Protein AF-A0A103E7W9-F1 (afdb_monomer)

Nearest PDB structures (foldseek):
  5zwy-assembly1_A  TM=8.961E-01  e=3.793E+00  Leishmania donovani BPK282A1
  3vay-assembly1_B  TM=4.815E-01  e=5.311E+00  Pseudomonas syringae pv. tomato str. DC3000

pLDDT: mean 91.3, std 6.42, range [56.91, 97.12]

Secondary structure (DSSP, 8-state):
--HHHHHHHHHHHHHHHHHHHPPTTHHHHHHHHHHTT-TTS-HHHHHHHHHHHHHHHHTT--HHHHHHHHHHHHHHH--

Organism: NCBI:txid1503053

Foldseek 3Di:
DDLVVVLVVCVVCVVVLLVPQQDDCQVVVVVVCVVVPPVVDDPSLSSSLNSQLRVVVVVVDDNVRSNVSSVVSSVVVVD

Radius of gyration: 12.45 Å; Cα contacts (8 Å, |Δi|>4): 56; chains: 1; bounding box: 28×26×31 Å

Sequence (79 aa):
MDRTDLLKRIRRDGSGIVDQFLPFGARAELDGVLRDGHHEIDASAWLMFVSIRALLRNDGMASCESDHEASQIMALLNT

Structure (mmCIF, N/CA/C/O backbone):
data_AF-A0A103E7W9-F1
#
_entry.id   AF-A0A103E7W9-F1
#
loop_
_atom_site.group_PDB
_atom_site.id
_atom_site.type_symbol
_atom_site.label_atom_id
_atom_site.label_alt_id
_atom_site.label_comp_id
_atom_site.label_asym_id
_atom_site.label_entity_id
_atom_site.label_seq_id
_atom_site.pdbx_PDB_ins_code
_atom_site.Cartn_x
_atom_site.Cartn_y
_atom_site.Cartn_z
_atom_site.occupancy
_atom_site.B_iso_or_equiv
_atom_site.auth_seq_id
_atom_site.auth_comp_id
_atom_site.auth_asym_id
_atom_site.auth_atom_id
_atom_site.pdbx_PDB_model_num
ATOM 1 N N . MET A 1 1 ? -2.959 6.368 -11.496 1.00 79.06 1 MET A N 1
ATOM 2 C CA . MET A 1 1 ? -4.014 6.690 -10.503 1.00 79.06 1 MET A CA 1
ATOM 3 C C . MET A 1 1 ? -3.530 7.823 -9.610 1.00 79.06 1 MET A C 1
ATOM 5 O O . MET A 1 1 ? -2.328 7.888 -9.387 1.00 79.06 1 MET A O 1
ATOM 9 N N . ASP A 1 2 ? -4.399 8.720 -9.133 1.00 87.81 2 ASP A N 1
ATOM 10 C CA . ASP A 1 2 ? -3.972 9.753 -8.178 1.00 87.81 2 ASP A CA 1
ATOM 11 C C . ASP A 1 2 ? -4.037 9.259 -6.719 1.00 87.81 2 ASP A C 1
ATOM 13 O O . ASP A 1 2 ? -4.694 8.264 -6.394 1.00 87.81 2 ASP A O 1
ATOM 17 N N . ARG A 1 3 ? -3.322 9.951 -5.828 1.00 91.69 3 ARG A N 1
ATOM 18 C CA . ARG A 1 3 ? -3.224 9.608 -4.402 1.00 91.69 3 ARG A CA 1
ATOM 19 C C . ARG A 1 3 ? -4.576 9.597 -3.695 1.00 91.69 3 ARG A C 1
ATOM 21 O O . ARG A 1 3 ? -4.824 8.743 -2.846 1.00 91.69 3 ARG A O 1
ATOM 28 N N . THR A 1 4 ? -5.433 10.565 -4.004 1.00 91.69 4 THR A N 1
ATOM 29 C CA . THR A 1 4 ? -6.727 10.735 -3.336 1.00 91.69 4 THR A CA 1
ATOM 30 C C . THR A 1 4 ? -7.649 9.567 -3.662 1.00 91.69 4 THR A C 1
ATOM 32 O O . THR A 1 4 ? -8.324 9.041 -2.774 1.00 91.69 4 THR A O 1
ATOM 35 N N . ASP A 1 5 ? -7.650 9.130 -4.916 1.00 90.69 5 ASP A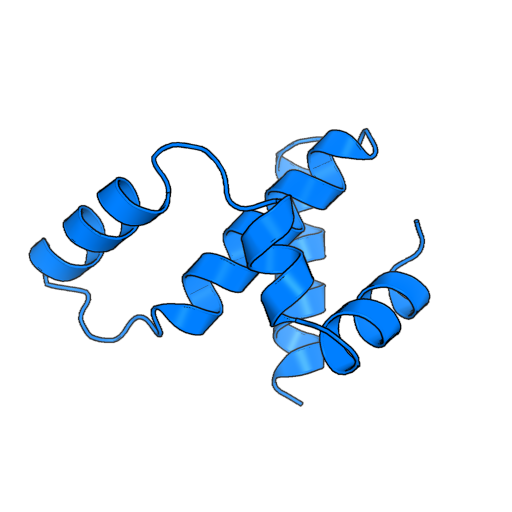 N 1
ATOM 36 C CA . ASP A 1 5 ? -8.415 7.978 -5.374 1.00 90.69 5 ASP A CA 1
ATOM 37 C C . ASP A 1 5 ? -7.906 6.680 -4.750 1.00 90.69 5 ASP A C 1
ATOM 39 O O . ASP A 1 5 ? -8.705 5.866 -4.274 1.00 90.69 5 ASP A O 1
ATOM 43 N N . LEU A 1 6 ? -6.584 6.514 -4.658 1.00 91.56 6 LEU A N 1
ATOM 44 C CA . LEU A 1 6 ? -5.985 5.359 -3.997 1.00 91.56 6 LEU A CA 1
ATOM 45 C C . LEU A 1 6 ? -6.316 5.327 -2.496 1.00 91.56 6 LEU A C 1
ATOM 47 O O . LEU A 1 6 ? -6.727 4.286 -1.986 1.00 91.56 6 LEU A O 1
ATOM 51 N N . LEU A 1 7 ? -6.251 6.464 -1.797 1.00 93.19 7 LEU A N 1
ATOM 52 C CA . LEU A 1 7 ? -6.659 6.568 -0.391 1.00 93.19 7 LEU A CA 1
ATOM 53 C C . LEU A 1 7 ? -8.135 6.213 -0.188 1.00 93.19 7 LEU A C 1
ATOM 55 O O . LEU A 1 7 ? -8.468 5.463 0.730 1.00 93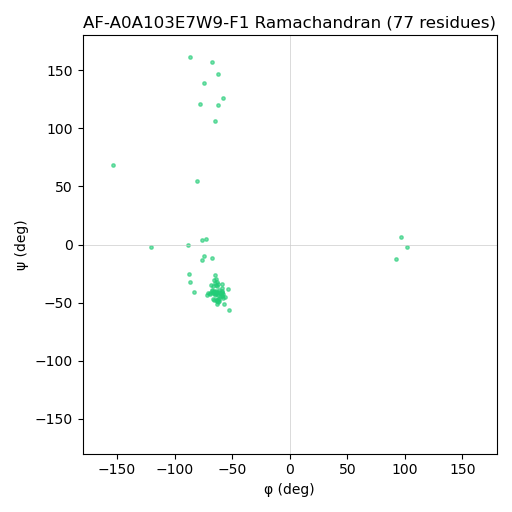.19 7 LEU A O 1
ATOM 59 N N . LYS A 1 8 ? -9.032 6.715 -1.047 1.00 93.62 8 LYS A N 1
ATOM 60 C CA . LYS A 1 8 ? -10.458 6.351 -1.004 1.00 93.62 8 LYS A CA 1
ATOM 61 C C . LYS A 1 8 ? -10.653 4.853 -1.215 1.00 93.62 8 LYS A C 1
ATOM 63 O O . LYS A 1 8 ? -11.464 4.243 -0.520 1.00 93.62 8 LYS A O 1
ATOM 68 N N . ARG A 1 9 ? -9.911 4.259 -2.152 1.00 92.81 9 ARG A N 1
ATOM 69 C CA . ARG A 1 9 ? -9.966 2.822 -2.429 1.00 92.81 9 ARG A CA 1
ATOM 70 C C . ARG A 1 9 ? -9.482 2.002 -1.235 1.00 92.81 9 ARG A C 1
ATOM 72 O O . ARG A 1 9 ? -10.200 1.100 -0.826 1.00 92.81 9 ARG A O 1
ATOM 79 N N . ILE A 1 10 ? -8.342 2.349 -0.636 1.00 92.19 10 ILE A N 1
ATOM 80 C CA . ILE A 1 10 ? -7.795 1.643 0.535 1.00 92.19 10 ILE A CA 1
ATOM 81 C C . ILE A 1 10 ? -8.733 1.766 1.741 1.00 92.19 10 ILE A C 1
ATOM 83 O O . ILE A 1 10 ? -8.997 0.779 2.419 1.00 92.19 10 ILE A O 1
ATOM 87 N N . ARG A 1 11 ? -9.304 2.951 1.987 1.00 92.50 11 ARG A N 1
ATOM 88 C CA . ARG A 1 11 ? -10.280 3.148 3.074 1.00 92.50 11 ARG A CA 1
ATOM 89 C C . ARG A 1 11 ? -11.564 2.342 2.873 1.00 92.50 11 ARG A C 1
ATOM 91 O O . ARG A 1 11 ? -12.210 1.981 3.850 1.00 92.50 11 ARG A O 1
ATOM 98 N N . ARG A 1 12 ? -11.947 2.082 1.621 1.00 93.94 12 ARG A N 1
ATOM 99 C CA . ARG A 1 12 ? -13.134 1.290 1.278 1.00 93.94 12 ARG A CA 1
ATOM 100 C C . ARG A 1 12 ? -12.869 -0.216 1.318 1.00 93.94 12 ARG A C 1
ATOM 102 O O . ARG A 1 12 ? -13.747 -0.954 1.747 1.00 93.94 12 ARG A O 1
ATOM 109 N N . ASP A 1 13 ? -11.716 -0.656 0.821 1.00 93.38 13 ASP A N 1
ATOM 110 C CA . ASP A 1 13 ? -11.360 -2.069 0.652 1.00 93.38 13 ASP A CA 1
ATOM 111 C C . ASP A 1 13 ? -9.834 -2.267 0.684 1.00 93.38 13 ASP A C 1
ATOM 113 O O . ASP A 1 13 ? -9.182 -2.558 -0.321 1.00 93.38 13 ASP A O 1
ATOM 117 N N . GLY A 1 14 ? -9.240 -2.060 1.859 1.00 90.69 14 GLY A N 1
ATOM 118 C CA . GLY A 1 14 ? -7.805 -2.252 2.061 1.00 90.69 14 GLY A CA 1
ATOM 119 C C . GLY A 1 14 ? -7.385 -3.719 1.936 1.00 90.69 14 GLY A C 1
ATOM 120 O O . GLY A 1 14 ? -6.334 -4.008 1.370 1.00 90.69 14 GLY A O 1
ATOM 121 N N . SER A 1 15 ? -8.224 -4.658 2.386 1.00 93.25 15 SER A N 1
ATOM 122 C CA . SER A 1 15 ? -7.980 -6.095 2.211 1.00 93.25 15 SER A CA 1
ATOM 123 C C . SER A 1 15 ? -7.864 -6.476 0.738 1.00 93.25 15 SER A C 1
ATOM 125 O O . SER A 1 15 ? -6.912 -7.155 0.367 1.00 93.25 15 SER A O 1
ATOM 127 N N . GLY A 1 16 ? -8.750 -5.963 -0.122 1.00 94.62 16 GLY A N 1
ATOM 128 C CA . GLY A 1 16 ? -8.701 -6.233 -1.555 1.00 94.62 16 GLY A CA 1
ATOM 129 C C . GLY A 1 16 ? -7.453 -5.675 -2.241 1.00 94.62 16 GLY A C 1
ATOM 130 O O . GLY A 1 16 ? -7.012 -6.239 -3.240 1.00 94.62 16 GLY A O 1
ATOM 131 N N . ILE A 1 17 ? -6.839 -4.609 -1.708 1.00 94.81 17 ILE A N 1
ATOM 132 C CA . ILE A 1 17 ? -5.530 -4.136 -2.188 1.00 94.81 17 ILE A CA 1
ATOM 133 C C . ILE A 1 17 ? -4.442 -5.161 -1.876 1.00 94.81 17 ILE A C 1
ATOM 135 O O . ILE A 1 17 ? -3.660 -5.501 -2.761 1.00 94.81 17 ILE A O 1
ATOM 139 N N . VAL A 1 18 ? -4.404 -5.679 -0.648 1.00 95.50 18 VAL A N 1
ATOM 140 C CA . VAL A 1 18 ? -3.428 -6.709 -0.272 1.00 95.50 18 VAL A CA 1
ATOM 141 C C . VAL A 1 18 ? -3.653 -7.977 -1.093 1.00 95.50 18 VAL A C 1
ATOM 143 O O . VAL A 1 18 ? -2.720 -8.478 -1.708 1.00 95.50 18 VAL A O 1
ATOM 146 N N . ASP A 1 19 ? -4.887 -8.458 -1.201 1.00 95.19 19 ASP A N 1
ATOM 147 C CA . ASP A 1 19 ? -5.183 -9.697 -1.927 1.00 95.19 19 ASP A CA 1
ATOM 148 C C . ASP A 1 19 ? -4.830 -9.623 -3.422 1.00 95.19 19 ASP A C 1
ATOM 150 O O . ASP A 1 19 ? -4.412 -10.621 -4.008 1.00 95.19 19 ASP A O 1
ATOM 154 N N . GLN A 1 20 ? -4.974 -8.451 -4.050 1.00 95.12 20 GLN A N 1
ATOM 155 C CA . GLN A 1 20 ? -4.704 -8.271 -5.483 1.00 95.12 20 GLN A CA 1
ATOM 156 C C . GLN A 1 20 ? -3.243 -7.951 -5.803 1.00 95.12 20 GLN A C 1
ATOM 158 O O . GLN A 1 20 ? -2.773 -8.306 -6.884 1.00 95.12 20 GLN A O 1
ATOM 163 N N . PHE A 1 21 ? -2.540 -7.243 -4.914 1.00 96.00 21 PHE A N 1
ATOM 164 C CA . PHE A 1 21 ? -1.238 -6.648 -5.236 1.00 96.00 21 PHE A CA 1
ATOM 165 C C . PHE A 1 21 ? -0.090 -7.135 -4.358 1.00 96.00 21 PHE A C 1
ATOM 167 O O . PHE A 1 21 ? 1.049 -6.734 -4.602 1.00 96.00 21 PHE A O 1
ATOM 174 N N . LEU A 1 22 ? -0.338 -8.003 -3.374 1.00 96.75 22 LEU A N 1
ATOM 175 C CA . LEU A 1 22 ? 0.730 -8.559 -2.554 1.00 96.75 22 LEU A CA 1
ATOM 176 C C . LEU A 1 22 ? 1.704 -9.377 -3.424 1.00 96.75 22 LEU A C 1
ATOM 178 O O . LEU A 1 22 ? 1.297 -10.374 -4.028 1.00 96.75 22 LEU A O 1
ATOM 182 N N . PRO A 1 23 ? 2.997 -9.004 -3.481 1.00 95.69 23 PRO A N 1
ATOM 183 C CA . PRO A 1 23 ? 3.966 -9.727 -4.292 1.00 95.69 23 PRO A CA 1
ATOM 184 C C . PRO A 1 23 ? 4.138 -11.180 -3.849 1.00 95.69 23 PRO A C 1
ATOM 186 O O .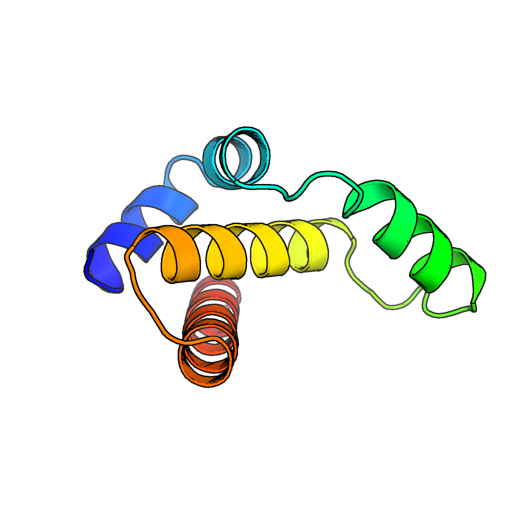 PRO A 1 23 ? 4.115 -11.502 -2.656 1.00 95.69 23 PRO A O 1
ATOM 189 N N . PHE A 1 24 ? 4.396 -12.058 -4.819 1.00 93.75 24 PHE A N 1
ATOM 190 C CA . PHE A 1 24 ? 4.763 -13.440 -4.533 1.00 93.75 24 PHE A CA 1
ATOM 191 C C . PHE A 1 24 ? 6.017 -13.478 -3.646 1.00 93.75 24 PHE A C 1
ATOM 193 O O . PHE A 1 24 ? 7.033 -12.868 -3.971 1.00 93.75 24 PHE A O 1
ATOM 200 N N . GLY A 1 25 ? 5.933 -14.180 -2.514 1.00 93.06 25 GLY A N 1
ATOM 201 C CA . GLY A 1 25 ? 7.020 -14.285 -1.536 1.00 93.06 25 GLY A CA 1
ATOM 202 C C . GLY A 1 25 ? 6.997 -13.247 -0.409 1.00 93.06 25 GLY A C 1
ATOM 203 O O . GLY A 1 25 ? 7.655 -13.474 0.600 1.00 93.06 25 GLY A O 1
ATOM 204 N N . ALA A 1 26 ? 6.184 -12.187 -0.489 1.00 93.94 26 ALA A N 1
ATOM 205 C CA . ALA A 1 26 ? 6.154 -11.138 0.537 1.00 93.94 26 ALA A CA 1
ATOM 206 C C . ALA A 1 26 ? 5.799 -11.672 1.941 1.00 93.94 26 ALA A C 1
ATOM 208 O O . ALA A 1 26 ? 6.344 -11.220 2.940 1.00 93.94 26 ALA A O 1
ATOM 209 N N . ARG A 1 27 ? 4.934 -12.690 2.037 1.00 93.56 27 ARG A N 1
ATOM 210 C CA . ARG A 1 27 ? 4.638 -13.343 3.327 1.00 93.56 27 ARG A CA 1
ATOM 211 C C . ARG A 1 27 ? 5.831 -14.117 3.888 1.00 93.56 27 ARG A C 1
ATOM 213 O O . ARG A 1 27 ? 6.064 -14.073 5.085 1.00 93.56 27 ARG A O 1
ATOM 220 N N . ALA A 1 28 ? 6.587 -14.797 3.027 1.00 93.62 28 ALA A N 1
ATOM 221 C CA . ALA A 1 28 ? 7.788 -15.514 3.449 1.00 93.62 28 ALA A CA 1
ATOM 222 C C . ALA A 1 28 ? 8.895 -14.540 3.885 1.00 93.62 28 ALA A C 1
ATOM 224 O O . ALA A 1 28 ? 9.623 -14.821 4.833 1.00 93.62 28 ALA A O 1
ATOM 225 N N . GLU A 1 29 ? 8.991 -13.383 3.225 1.00 93.00 29 GLU A N 1
ATOM 226 C CA . GLU A 1 29 ? 9.879 -12.290 3.628 1.00 93.00 29 GLU A CA 1
ATOM 227 C C . GLU A 1 29 ? 9.484 -11.733 5.001 1.00 93.00 29 GLU A C 1
ATOM 229 O O . GLU A 1 29 ? 10.331 -11.648 5.887 1.00 93.00 29 GLU A O 1
ATOM 234 N N . LEU A 1 30 ? 8.195 -11.444 5.215 1.00 92.69 30 LEU A N 1
ATOM 235 C CA . LEU A 1 30 ? 7.685 -10.991 6.509 1.00 92.69 30 LEU A CA 1
ATOM 236 C C . LEU A 1 30 ? 7.960 -12.007 7.625 1.00 92.69 30 LEU A C 1
ATOM 238 O O . LEU A 1 30 ? 8.419 -11.624 8.698 1.00 92.69 30 LEU A O 1
ATOM 242 N N . ASP A 1 31 ? 7.735 -13.296 7.370 1.00 90.88 31 ASP A N 1
ATOM 243 C CA . ASP A 1 31 ? 8.053 -14.359 8.327 1.00 90.88 31 ASP A CA 1
ATOM 244 C C . ASP A 1 31 ? 9.545 -14.374 8.692 1.00 90.88 31 ASP A C 1
ATOM 246 O O . ASP A 1 31 ? 9.886 -14.630 9.846 1.00 90.88 31 ASP A O 1
ATOM 250 N N . GLY A 1 32 ? 10.435 -14.101 7.732 1.00 88.88 32 GLY A N 1
ATOM 251 C CA . GLY A 1 32 ? 11.869 -13.940 7.983 1.00 88.88 32 GLY A CA 1
ATOM 252 C C . GLY A 1 32 ? 12.157 -12.754 8.901 1.00 88.88 32 GLY A C 1
ATOM 253 O O . GLY A 1 32 ? 12.784 -12.920 9.942 1.00 88.88 32 GLY A O 1
ATOM 254 N N . VAL A 1 33 ? 11.604 -11.584 8.576 1.00 85.75 33 VAL A N 1
ATOM 255 C CA . VAL A 1 33 ? 11.775 -10.354 9.366 1.00 85.75 33 VAL A CA 1
ATOM 256 C C . VAL A 1 33 ? 11.289 -10.527 10.810 1.00 85.75 33 VAL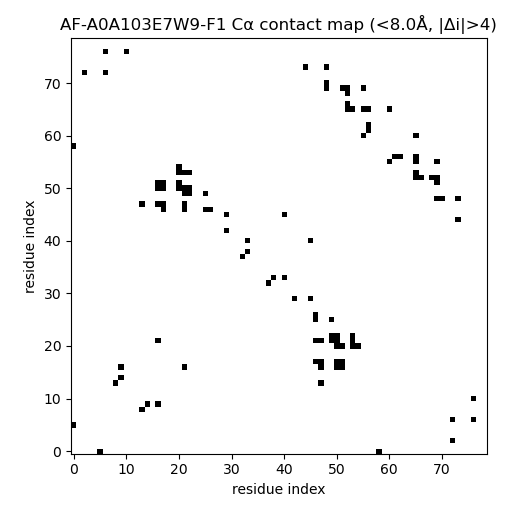 A C 1
ATOM 258 O O . VAL A 1 33 ? 11.961 -10.103 11.752 1.00 85.75 33 VAL A O 1
ATOM 261 N N . LEU A 1 34 ? 10.137 -11.174 11.005 1.00 87.81 34 LEU A N 1
ATOM 262 C CA . LEU A 1 34 ? 9.605 -11.451 12.340 1.00 87.81 34 LEU A CA 1
ATOM 263 C C . LEU A 1 34 ? 10.507 -12.429 13.114 1.00 87.81 34 LEU A C 1
ATOM 265 O O . LEU A 1 34 ? 10.770 -12.212 14.297 1.00 87.81 34 LEU A O 1
ATOM 269 N N . ARG A 1 35 ? 11.030 -13.474 12.452 1.00 86.50 35 ARG A N 1
ATOM 270 C CA . ARG A 1 35 ? 11.969 -14.440 13.059 1.00 86.50 35 ARG A CA 1
ATOM 271 C C . ARG A 1 35 ? 13.296 -13.809 13.461 1.00 86.50 35 ARG A C 1
ATOM 273 O O . ARG A 1 35 ? 13.851 -14.210 14.481 1.00 86.50 35 ARG A O 1
ATOM 280 N N . ASP A 1 36 ? 13.759 -12.812 12.716 1.00 85.62 36 ASP A N 1
ATOM 281 C CA . ASP A 1 36 ? 14.996 -12.076 13.002 1.00 85.62 36 ASP A CA 1
ATOM 282 C C . ASP A 1 36 ? 14.871 -11.131 14.214 1.00 85.62 36 ASP A C 1
ATOM 284 O O . ASP A 1 36 ? 15.812 -10.424 14.569 1.00 85.62 36 ASP A O 1
ATOM 288 N N . GLY A 1 37 ? 13.727 -11.149 14.907 1.00 74.81 37 GLY A N 1
ATOM 289 C CA . GLY A 1 37 ? 13.536 -10.469 16.183 1.00 74.81 37 GLY A CA 1
ATOM 290 C C . GLY A 1 37 ? 12.773 -9.153 16.081 1.00 74.81 37 GLY A C 1
ATOM 291 O O . GLY A 1 37 ? 12.463 -8.569 17.119 1.00 74.81 37 GLY A O 1
ATOM 292 N N . HIS A 1 38 ? 12.385 -8.718 14.879 1.00 78.81 38 HIS A N 1
ATOM 293 C CA . HIS A 1 38 ? 11.646 -7.473 14.648 1.00 78.81 38 HIS A CA 1
ATOM 294 C C . HIS A 1 38 ? 10.137 -7.612 14.914 1.00 78.81 38 HIS A C 1
ATOM 296 O O . HIS A 1 38 ? 9.299 -7.284 14.078 1.00 78.81 38 HIS A O 1
ATOM 302 N N . HIS A 1 39 ? 9.781 -8.075 16.112 1.00 71.31 39 HIS A N 1
ATOM 303 C CA . HIS A 1 39 ? 8.391 -8.288 16.537 1.00 71.31 39 HIS A CA 1
ATOM 304 C C . HIS A 1 39 ? 7.587 -6.985 16.685 1.00 71.31 39 HIS A C 1
ATOM 306 O O . HIS A 1 39 ? 6.370 -7.029 16.831 1.00 71.31 39 HIS A O 1
ATOM 312 N N . GLU A 1 40 ? 8.256 -5.831 16.650 1.00 79.06 40 GLU A N 1
ATOM 313 C CA . GLU A 1 40 ? 7.621 -4.510 16.694 1.00 79.06 40 GLU A CA 1
ATOM 314 C C . GLU A 1 40 ? 6.947 -4.125 15.368 1.00 79.06 40 GLU A C 1
ATOM 316 O O . GLU A 1 40 ? 6.225 -3.131 15.307 1.00 79.06 40 GLU A O 1
ATOM 321 N N . ILE A 1 41 ? 7.170 -4.892 14.297 1.00 81.50 41 ILE A N 1
ATOM 322 C CA . ILE A 1 41 ? 6.565 -4.612 12.998 1.00 81.50 41 ILE A CA 1
ATOM 323 C C . ILE A 1 41 ? 5.110 -5.074 13.000 1.00 81.50 41 ILE A C 1
ATOM 325 O O . ILE A 1 41 ? 4.807 -6.260 13.132 1.00 81.50 41 ILE A O 1
ATOM 329 N N . ASP A 1 42 ? 4.204 -4.128 12.759 1.00 89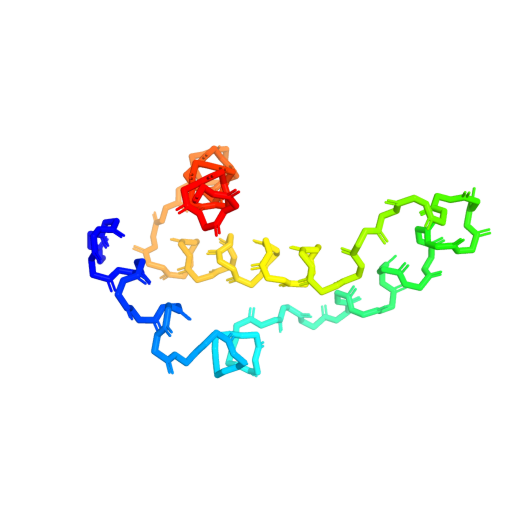.94 42 ASP A N 1
ATOM 330 C CA . ASP A 1 42 ? 2.825 -4.443 12.409 1.00 89.94 42 ASP A CA 1
ATOM 331 C C . ASP A 1 42 ? 2.800 -5.160 11.049 1.00 89.94 42 ASP A C 1
ATOM 333 O O . ASP A 1 42 ? 2.990 -4.561 9.986 1.00 89.94 42 ASP A O 1
ATOM 337 N N . ALA A 1 43 ? 2.558 -6.471 11.100 1.00 91.25 43 ALA A N 1
ATOM 338 C CA . ALA A 1 43 ? 2.454 -7.345 9.939 1.00 91.25 43 ALA A CA 1
ATOM 339 C C . ALA A 1 43 ? 1.428 -6.844 8.911 1.00 91.25 43 ALA A C 1
ATOM 341 O O . ALA A 1 43 ? 1.661 -6.927 7.705 1.00 91.25 43 ALA A O 1
ATOM 342 N N . SER A 1 44 ? 0.298 -6.303 9.370 1.00 91.06 44 SER A N 1
ATOM 343 C CA . SER A 1 44 ? -0.756 -5.808 8.486 1.00 91.06 44 SER A CA 1
ATOM 344 C C . SER A 1 44 ? -0.331 -4.523 7.775 1.00 91.06 44 SER A C 1
ATOM 346 O O . SER A 1 44 ? -0.515 -4.403 6.560 1.00 91.06 44 SER A O 1
ATOM 348 N N . ALA A 1 45 ? 0.327 -3.611 8.495 1.00 92.69 45 ALA A N 1
ATOM 349 C CA . ALA A 1 45 ? 0.868 -2.382 7.928 1.00 92.69 45 ALA A CA 1
ATOM 350 C C . ALA A 1 45 ? 1.989 -2.678 6.924 1.00 92.69 45 ALA A C 1
ATOM 352 O O . ALA A 1 45 ? 2.038 -2.068 5.854 1.00 92.69 45 ALA A O 1
ATOM 353 N N . TRP A 1 46 ? 2.850 -3.654 7.227 1.00 94.00 46 TRP A N 1
ATOM 354 C CA . TRP A 1 46 ? 3.906 -4.086 6.318 1.00 94.00 46 TRP A CA 1
ATOM 355 C C . TRP A 1 46 ? 3.327 -4.648 5.016 1.00 94.00 46 TRP A C 1
ATOM 357 O O . TRP A 1 46 ? 3.709 -4.199 3.936 1.00 94.00 46 TRP A O 1
ATOM 367 N N . LEU A 1 47 ? 2.350 -5.564 5.104 1.00 95.50 47 LEU A N 1
ATOM 368 C CA . LEU A 1 47 ? 1.685 -6.151 3.933 1.00 95.50 47 LEU A CA 1
ATOM 369 C C . LEU A 1 47 ? 0.961 -5.092 3.094 1.00 95.50 47 LEU A C 1
ATOM 371 O O . LEU A 1 47 ? 1.033 -5.125 1.863 1.00 95.50 47 LEU A O 1
ATOM 375 N N . MET A 1 48 ? 0.300 -4.132 3.743 1.00 95.81 48 MET A N 1
ATOM 376 C CA . MET A 1 48 ? -0.337 -3.004 3.065 1.00 95.81 48 MET A CA 1
ATOM 377 C C . MET A 1 48 ? 0.693 -2.161 2.309 1.00 95.81 48 MET A C 1
ATOM 379 O O . MET A 1 48 ? 0.519 -1.896 1.119 1.00 95.81 48 MET A O 1
ATOM 383 N N . PHE A 1 49 ? 1.802 -1.806 2.962 1.00 95.75 49 PHE A N 1
ATOM 384 C CA . PHE A 1 49 ? 2.879 -1.026 2.359 1.00 95.75 49 PHE A CA 1
ATOM 385 C C . PHE A 1 49 ? 3.450 -1.703 1.106 1.00 95.75 49 PHE A C 1
ATOM 387 O O . PHE A 1 49 ? 3.508 -1.078 0.044 1.00 95.75 49 PHE A O 1
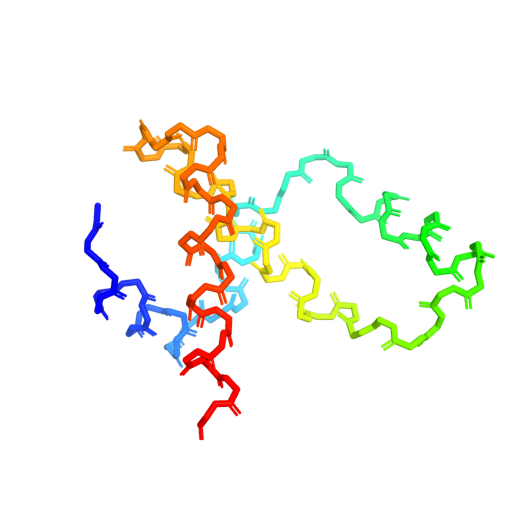ATOM 394 N N . VAL A 1 50 ? 3.829 -2.986 1.186 1.00 96.25 50 VAL A N 1
ATOM 395 C CA . VAL A 1 50 ? 4.402 -3.683 0.020 1.00 96.25 50 VAL A CA 1
ATOM 396 C C . VAL A 1 50 ? 3.393 -3.849 -1.116 1.00 96.25 50 VAL A C 1
ATOM 398 O O . VAL A 1 50 ? 3.796 -3.803 -2.279 1.00 96.25 50 VAL A O 1
ATOM 401 N N . SER A 1 51 ? 2.101 -3.973 -0.801 1.00 97.12 51 SER A N 1
ATOM 402 C CA . SER A 1 51 ? 1.028 -4.077 -1.798 1.00 97.12 51 SER A CA 1
ATOM 403 C C . SER A 1 51 ? 0.781 -2.743 -2.509 1.00 97.12 51 SER A C 1
ATOM 405 O O . SER A 1 51 ? 0.688 -2.707 -3.734 1.00 97.12 51 SER A O 1
ATOM 407 N N . ILE A 1 52 ? 0.758 -1.625 -1.773 1.00 95.94 52 ILE A N 1
ATOM 408 C CA . ILE A 1 52 ? 0.652 -0.274 -2.351 1.00 95.94 52 ILE A CA 1
ATOM 409 C C . ILE A 1 52 ? 1.860 0.017 -3.242 1.00 95.94 52 ILE A C 1
ATOM 411 O O . ILE A 1 52 ? 1.702 0.455 -4.380 1.00 95.94 52 ILE A O 1
ATOM 415 N N . ARG A 1 53 ? 3.068 -0.279 -2.756 1.00 95.50 53 ARG A N 1
ATOM 416 C CA . ARG A 1 53 ? 4.310 -0.129 -3.522 1.00 95.50 53 ARG A CA 1
ATOM 417 C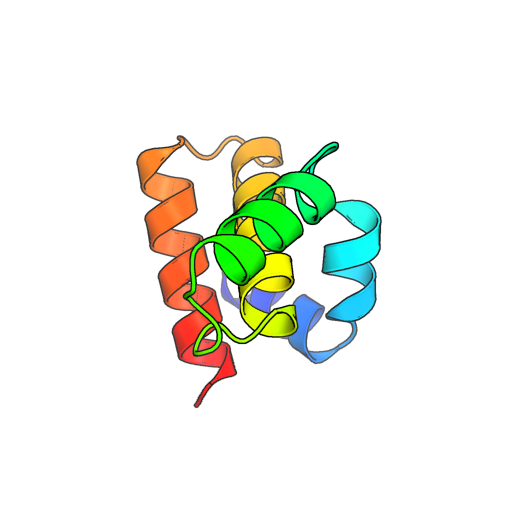 C . ARG A 1 53 ? 4.264 -0.918 -4.833 1.00 95.50 53 ARG A C 1
ATOM 419 O O . ARG A 1 53 ? 4.633 -0.389 -5.877 1.00 95.50 53 ARG A O 1
ATOM 426 N N . ALA A 1 54 ? 3.803 -2.168 -4.796 1.00 95.94 54 ALA A N 1
ATOM 427 C CA . ALA A 1 54 ? 3.670 -3.007 -5.986 1.00 95.94 54 ALA A CA 1
ATOM 428 C C . ALA A 1 54 ? 2.626 -2.462 -6.972 1.00 95.94 54 ALA A C 1
ATOM 430 O O . ALA A 1 54 ? 2.894 -2.390 -8.168 1.00 95.94 54 ALA A O 1
ATOM 431 N N . LEU A 1 55 ? 1.473 -2.012 -6.472 1.00 95.31 55 LEU A N 1
ATOM 432 C CA . LEU A 1 55 ? 0.442 -1.353 -7.274 1.00 95.31 55 LEU A CA 1
ATOM 433 C C . LEU A 1 55 ? 0.978 -0.100 -7.981 1.00 95.31 55 LEU A C 1
ATOM 435 O O . LEU A 1 55 ? 0.765 0.055 -9.178 1.00 95.31 55 LEU A O 1
ATOM 439 N N . LEU A 1 56 ? 1.721 0.757 -7.278 1.00 94.88 56 LEU A N 1
ATOM 440 C CA . LEU A 1 56 ? 2.295 1.975 -7.859 1.00 94.88 56 LEU A CA 1
ATOM 441 C C . LEU A 1 56 ? 3.322 1.655 -8.953 1.00 94.88 56 LEU A C 1
ATOM 443 O O . LEU A 1 56 ? 3.332 2.297 -10.002 1.00 94.88 56 LEU A O 1
ATOM 447 N N . ARG A 1 57 ? 4.151 0.626 -8.742 1.00 94.50 57 ARG A N 1
ATOM 448 C CA . ARG A 1 57 ? 5.092 0.137 -9.762 1.00 94.50 57 ARG A CA 1
ATOM 449 C C . ARG A 1 57 ? 4.370 -0.423 -10.986 1.00 94.50 57 ARG A C 1
ATOM 451 O O . ARG A 1 57 ? 4.788 -0.147 -12.106 1.00 94.50 57 ARG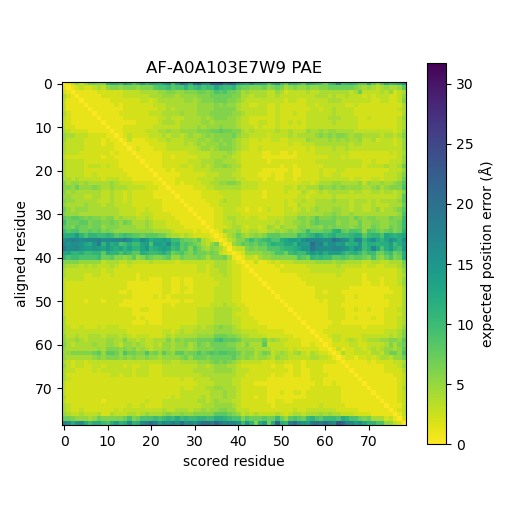 A O 1
ATOM 458 N N . ASN A 1 58 ? 3.277 -1.160 -10.786 1.00 93.19 58 ASN A N 1
ATOM 459 C CA . ASN A 1 58 ? 2.442 -1.665 -11.881 1.00 93.19 58 ASN A CA 1
ATOM 460 C C . ASN A 1 58 ? 1.793 -0.525 -12.685 1.00 93.19 58 ASN A C 1
ATOM 462 O O . ASN A 1 58 ? 1.649 -0.648 -13.898 1.00 93.19 58 ASN A O 1
ATOM 466 N N . ASP A 1 59 ? 1.476 0.595 -12.032 1.00 91.12 59 ASP A N 1
ATOM 467 C CA . ASP A 1 59 ? 0.991 1.831 -12.665 1.00 91.12 59 ASP A CA 1
ATOM 468 C C . ASP A 1 59 ? 2.111 2.640 -13.366 1.00 91.12 59 ASP A C 1
ATOM 470 O O . ASP A 1 59 ? 1.852 3.717 -13.905 1.00 91.12 59 ASP A O 1
ATOM 474 N N . GLY A 1 60 ? 3.349 2.129 -13.400 1.00 92.44 60 GLY A N 1
ATOM 475 C CA . GLY A 1 60 ? 4.481 2.712 -14.127 1.00 92.44 60 GLY A CA 1
ATOM 476 C C . GLY A 1 60 ? 5.410 3.594 -13.289 1.00 92.44 60 GLY A C 1
ATOM 477 O O . GLY A 1 60 ? 6.323 4.207 -13.843 1.00 92.44 60 GLY A O 1
ATOM 478 N N . MET A 1 61 ? 5.210 3.663 -11.970 1.00 94.25 61 MET A N 1
ATOM 479 C CA . MET A 1 61 ? 6.055 4.455 -11.074 1.00 94.25 61 MET A CA 1
ATOM 480 C C . MET A 1 61 ? 7.420 3.785 -10.846 1.00 94.25 61 MET A C 1
ATOM 482 O O . MET A 1 61 ? 7.513 2.570 -10.646 1.00 94.25 61 MET A O 1
ATOM 486 N N . ALA A 1 62 ? 8.497 4.576 -10.837 1.00 93.81 62 ALA A N 1
ATOM 487 C CA . ALA A 1 62 ? 9.843 4.063 -10.587 1.00 93.81 62 ALA A CA 1
ATOM 488 C C . ALA A 1 62 ? 10.006 3.564 -9.139 1.00 93.81 62 ALA A C 1
ATOM 490 O O . ALA A 1 62 ? 9.313 4.019 -8.233 1.00 93.81 62 ALA A O 1
ATOM 491 N N . SER A 1 63 ? 10.972 2.668 -8.891 1.00 88.19 63 SER A N 1
ATOM 492 C CA . SER A 1 63 ? 11.148 2.022 -7.577 1.00 88.19 63 SER A CA 1
ATOM 493 C C . SER A 1 63 ? 11.237 3.023 -6.416 1.00 88.19 63 SER A C 1
ATOM 495 O O . SER A 1 63 ? 10.418 2.961 -5.506 1.00 88.19 63 SER A O 1
ATOM 497 N N . CYS A 1 64 ? 12.173 3.976 -6.446 1.00 91.25 64 CYS A N 1
ATOM 498 C CA . CYS A 1 64 ? 12.346 4.931 -5.341 1.00 91.25 64 CYS A CA 1
ATOM 499 C C . CYS A 1 64 ? 11.125 5.844 -5.144 1.00 91.25 64 CYS A C 1
ATOM 501 O O . CYS A 1 64 ? 10.782 6.191 -4.017 1.00 91.25 64 CYS A O 1
ATOM 503 N N . GLU A 1 65 ? 10.463 6.217 -6.237 1.00 93.88 65 GLU A N 1
ATOM 504 C CA . GLU A 1 65 ? 9.261 7.050 -6.207 1.00 93.88 65 GLU A CA 1
ATOM 505 C C . GLU A 1 65 ? 8.079 6.281 -5.596 1.00 93.88 65 GLU A C 1
ATOM 507 O O . GLU A 1 65 ? 7.395 6.801 -4.718 1.00 93.88 65 GLU A O 1
ATOM 512 N N . SER A 1 66 ? 7.918 5.004 -5.959 1.00 93.81 66 SER A N 1
ATOM 513 C CA . SER A 1 66 ? 6.880 4.124 -5.411 1.00 93.81 66 SER A CA 1
ATOM 514 C C . SER A 1 66 ? 7.037 3.877 -3.914 1.00 93.81 66 SER A C 1
ATOM 516 O O . SER A 1 66 ? 6.042 3.817 -3.196 1.00 93.81 66 SER A O 1
ATOM 518 N N . ASP A 1 67 ? 8.275 3.782 -3.426 1.00 95.00 67 ASP A N 1
ATOM 519 C CA . ASP A 1 67 ? 8.566 3.583 -2.006 1.00 95.00 67 ASP A CA 1
ATOM 520 C C . ASP A 1 67 ? 8.201 4.844 -1.209 1.00 95.00 67 ASP A C 1
ATOM 522 O O . ASP A 1 67 ? 7.581 4.770 -0.143 1.00 95.00 67 ASP A O 1
ATOM 526 N N . HIS A 1 68 ? 8.541 6.013 -1.756 1.00 95.00 68 HIS A N 1
ATOM 527 C CA . HIS A 1 68 ? 8.224 7.300 -1.152 1.00 95.00 68 HIS A CA 1
ATOM 528 C C . HIS A 1 68 ? 6.713 7.558 -1.113 1.00 95.00 68 HIS A C 1
ATOM 530 O O . HIS A 1 68 ? 6.173 7.901 -0.061 1.00 95.00 68 HIS A O 1
ATOM 536 N N . GLU A 1 69 ? 6.019 7.346 -2.229 1.00 95.50 69 GLU A N 1
ATOM 537 C CA . GLU A 1 69 ? 4.576 7.563 -2.322 1.00 95.50 69 GLU A CA 1
ATOM 538 C C . GLU A 1 69 ? 3.794 6.554 -1.462 1.00 95.50 69 GLU A C 1
ATOM 540 O O . GLU A 1 69 ? 2.877 6.949 -0.740 1.00 95.50 69 GLU A O 1
ATOM 545 N N . ALA A 1 70 ? 4.199 5.278 -1.429 1.00 95.75 70 ALA A N 1
ATOM 546 C CA . ALA A 1 70 ? 3.608 4.288 -0.525 1.00 95.75 70 ALA A CA 1
ATOM 547 C C . ALA A 1 70 ? 3.759 4.699 0.949 1.00 95.75 70 ALA A C 1
ATOM 549 O O . ALA A 1 70 ? 2.813 4.576 1.726 1.00 95.75 70 ALA A O 1
ATOM 550 N N . SER A 1 71 ? 4.916 5.250 1.327 1.00 94.31 71 SER A N 1
ATOM 551 C CA . SER A 1 71 ? 5.160 5.747 2.688 1.00 94.31 71 SER A CA 1
ATOM 552 C C . SER A 1 71 ? 4.248 6.930 3.037 1.00 94.3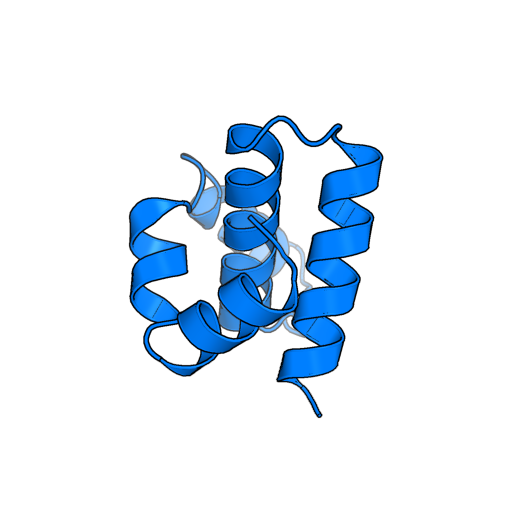1 71 SER A C 1
ATOM 554 O O . SER A 1 71 ? 3.683 6.970 4.131 1.00 94.31 71 SER A O 1
ATOM 556 N N . GLN A 1 72 ? 4.050 7.870 2.103 1.00 95.56 72 GLN A N 1
ATOM 557 C CA . GLN A 1 72 ? 3.115 8.987 2.288 1.00 95.56 72 GLN A CA 1
ATOM 558 C C . GLN A 1 72 ? 1.672 8.500 2.459 1.00 95.56 72 GLN A C 1
ATOM 560 O O . GLN A 1 72 ? 0.960 8.982 3.338 1.00 95.56 72 GLN A O 1
ATOM 565 N N . ILE A 1 73 ? 1.241 7.531 1.649 1.00 94.69 73 ILE A N 1
ATOM 566 C CA . ILE A 1 73 ? -0.101 6.948 1.753 1.00 94.69 73 ILE A CA 1
ATOM 567 C C . ILE A 1 73 ? -0.287 6.277 3.116 1.00 94.69 73 ILE A C 1
ATOM 569 O O . ILE A 1 73 ? -1.288 6.538 3.777 1.00 94.69 73 ILE A O 1
ATOM 573 N N . MET A 1 74 ? 0.681 5.474 3.569 1.00 94.44 74 MET A N 1
ATOM 574 C CA . MET A 1 74 ? 0.628 4.830 4.887 1.00 94.44 74 MET A CA 1
ATOM 575 C C . MET A 1 74 ? 0.530 5.851 6.027 1.00 94.44 74 MET A C 1
ATOM 577 O O . MET A 1 74 ? -0.276 5.676 6.938 1.00 94.44 74 MET A O 1
ATOM 581 N N . ALA A 1 75 ? 1.281 6.954 5.955 1.00 94.19 75 ALA A N 1
ATOM 582 C CA . ALA A 1 75 ? 1.195 8.026 6.947 1.00 94.19 75 ALA A CA 1
ATOM 583 C C . ALA A 1 75 ? -0.207 8.664 7.004 1.00 94.19 75 ALA A C 1
ATOM 585 O O . ALA A 1 75 ? -0.712 8.926 8.090 1.00 94.19 75 ALA A O 1
ATOM 586 N N . LEU A 1 76 ? -0.859 8.856 5.851 1.00 93.19 76 LEU A N 1
ATOM 587 C CA . LEU A 1 76 ? -2.211 9.429 5.736 1.00 93.19 76 LEU A CA 1
ATOM 588 C C . LEU A 1 76 ? -3.346 8.457 6.113 1.00 93.19 76 LEU A C 1
ATOM 590 O O . LEU A 1 76 ? -4.506 8.865 6.233 1.00 93.19 76 LEU A O 1
ATOM 594 N N . LEU A 1 77 ? -3.045 7.164 6.237 1.00 88.31 77 LEU A N 1
ATOM 595 C CA . LEU A 1 77 ? -3.975 6.154 6.749 1.00 88.31 77 LEU A CA 1
ATOM 596 C C . LEU A 1 77 ? -3.907 6.028 8.275 1.00 88.31 77 LEU A C 1
ATOM 598 O O . LEU A 1 77 ? -4.899 5.640 8.882 1.00 88.31 77 LEU A O 1
ATOM 602 N N . ASN A 1 78 ? -2.765 6.378 8.873 1.00 80.19 78 ASN A N 1
ATOM 603 C CA . ASN A 1 78 ? -2.534 6.345 10.320 1.00 80.19 78 ASN A CA 1
ATOM 604 C C . ASN A 1 78 ? -2.928 7.649 11.047 1.00 80.19 78 ASN A C 1
ATOM 606 O O . ASN A 1 78 ? -2.758 7.738 12.263 1.00 80.19 78 ASN A O 1
ATOM 610 N N . THR A 1 79 ? -3.424 8.651 10.315 1.00 56.91 79 THR A N 1
ATOM 611 C CA . THR A 1 79 ? -4.042 9.887 10.839 1.00 56.91 79 THR A CA 1
ATOM 612 C C . THR A 1 79 ? -5.550 9.760 10.931 1.00 56.91 79 THR A C 1
ATOM 614 O O . THR A 1 79 ? -6.104 10.159 11.976 1.00 56.91 79 THR A O 1
#

Mean predicted aligned error: 3.7 Å

Solvent-accessible surface area (backbone atoms only — not comparable to full-atom values): 4470 Å² total; per-residue (Å²): 132,57,71,68,60,51,51,54,45,41,77,74,43,45,66,59,44,32,74,74,29,50,54,90,60,50,67,61,52,50,53,49,48,42,71,75,65,49,69,85,60,57,64,66,60,50,46,44,41,53,7,46,25,43,47,37,38,74,73,69,40,52,72,72,58,17,53,52,52,27,50,53,52,53,54,69,71,75,108